Protein AF-A0A0F8XGT5-F1 (afdb_monomer_lite)

Radius of gyration: 13.79 Å; chains: 1; bounding box: 34×18×36 Å

Sequence (90 aa):
HLSNLIAPGSDLASSIETLSPASFDPKNHYPSAFRAVRAAAVQGSEMDESGVDVKVYRLEVGTSRVEYYLLALDGKGGLVVGLRAKAIES

pLDDT: mean 85.15, std 7.39, range [64.81, 93.25]

Structure (mmCIF, N/CA/C/O backbone):
data_AF-A0A0F8XGT5-F1
#
_entry.id   AF-A0A0F8XGT5-F1
#
loop_
_atom_site.group_PDB
_atom_site.id
_atom_site.type_symbol
_atom_site.label_atom_id
_atom_site.label_alt_id
_atom_site.label_comp_id
_atom_site.label_asym_id
_atom_site.label_entity_id
_atom_site.label_seq_id
_atom_site.pdbx_PDB_ins_code
_atom_site.Cartn_x
_atom_site.Cartn_y
_atom_site.Cartn_z
_atom_site.occupancy
_atom_site.B_iso_or_equiv
_atom_site.auth_seq_id
_atom_site.auth_comp_id
_atom_site.auth_asym_id
_atom_site.auth_atom_id
_atom_site.pdbx_PDB_model_num
ATOM 1 N N . HIS A 1 1 ? -11.662 2.854 -10.062 1.00 64.81 1 HIS A N 1
ATOM 2 C CA . HIS A 1 1 ? -11.485 3.201 -8.637 1.00 64.81 1 HIS A CA 1
ATOM 3 C C . HIS A 1 1 ? -10.766 2.065 -7.925 1.00 64.81 1 HIS A C 1
ATOM 5 O O . HIS A 1 1 ? -11.057 0.914 -8.230 1.00 64.81 1 HIS A O 1
ATOM 11 N N . LEU A 1 2 ? -9.841 2.378 -7.009 1.00 70.31 2 LEU A N 1
ATOM 12 C CA . LEU A 1 2 ? -9.095 1.389 -6.216 1.00 70.31 2 LEU A CA 1
ATOM 13 C C . LEU A 1 2 ? -10.022 0.443 -5.425 1.00 70.31 2 LEU A C 1
ATOM 15 O O . LEU A 1 2 ? -9.714 -0.735 -5.286 1.00 70.31 2 LEU A O 1
ATOM 19 N N . SER A 1 3 ? -11.191 0.925 -4.991 1.00 73.88 3 SER A N 1
ATOM 20 C CA . SER A 1 3 ? -12.228 0.116 -4.334 1.00 73.88 3 SER A CA 1
ATOM 21 C C . SER A 1 3 ? -12.591 -1.153 -5.113 1.00 73.88 3 SER A C 1
ATOM 23 O O . SER A 1 3 ? -12.645 -2.221 -4.517 1.00 73.88 3 SER A O 1
ATOM 25 N N . ASN A 1 4 ? -12.718 -1.085 -6.443 1.00 78.00 4 ASN A N 1
ATOM 26 C CA . ASN A 1 4 ? -13.018 -2.260 -7.273 1.00 78.00 4 ASN A CA 1
ATOM 27 C C . ASN A 1 4 ? -11.873 -3.282 -7.326 1.00 78.00 4 ASN A C 1
ATOM 29 O O . ASN A 1 4 ? -12.130 -4.458 -7.564 1.00 78.00 4 ASN A O 1
ATOM 33 N N . LEU A 1 5 ? -10.623 -2.844 -7.134 1.00 76.88 5 LEU A N 1
ATOM 34 C CA . LEU A 1 5 ? -9.461 -3.736 -7.089 1.00 76.88 5 LEU A CA 1
ATOM 35 C C . LEU A 1 5 ? -9.378 -4.467 -5.743 1.00 76.88 5 LEU A C 1
ATOM 37 O O . LEU A 1 5 ? -8.991 -5.629 -5.692 1.00 76.88 5 LEU A O 1
ATOM 41 N N . ILE A 1 6 ? -9.731 -3.776 -4.658 1.00 76.94 6 ILE A N 1
ATOM 42 C CA . ILE A 1 6 ? -9.566 -4.280 -3.292 1.00 76.94 6 ILE A CA 1
ATOM 43 C C . ILE A 1 6 ? -10.791 -5.076 -2.818 1.00 76.94 6 ILE A C 1
ATOM 45 O O . ILE A 1 6 ? -10.645 -6.086 -2.128 1.00 76.94 6 ILE A O 1
ATOM 49 N N . ALA A 1 7 ? -11.993 -4.634 -3.181 1.00 68.62 7 ALA A N 1
ATOM 50 C CA . ALA A 1 7 ? -13.257 -5.239 -2.780 1.00 68.62 7 ALA A CA 1
ATOM 51 C C . ALA A 1 7 ? -14.250 -5.226 -3.956 1.00 68.62 7 ALA A C 1
ATOM 53 O O . ALA A 1 7 ? -15.157 -4.389 -4.008 1.00 68.62 7 ALA A O 1
ATOM 54 N N . PRO A 1 8 ? -14.087 -6.138 -4.931 1.00 69.62 8 PRO A N 1
ATOM 55 C CA . PRO A 1 8 ? -14.984 -6.208 -6.077 1.00 69.62 8 PRO A CA 1
ATOM 56 C C . PRO A 1 8 ? -16.429 -6.441 -5.612 1.00 69.62 8 PRO A C 1
ATOM 58 O O . PRO A 1 8 ? -16.721 -7.408 -4.911 1.00 69.62 8 PRO A O 1
ATOM 61 N N . GLY A 1 9 ? -17.334 -5.537 -5.997 1.00 68.00 9 GLY A N 1
ATOM 62 C CA . GLY A 1 9 ? -18.757 -5.598 -5.642 1.00 68.00 9 GLY A CA 1
ATOM 63 C C . GLY A 1 9 ? -19.146 -4.889 -4.339 1.00 68.00 9 GLY A C 1
ATOM 64 O O . GLY A 1 9 ? -20.319 -4.918 -3.980 1.00 68.00 9 GLY A O 1
ATOM 65 N N . SER A 1 10 ? -18.207 -4.239 -3.643 1.00 73.31 10 SER A N 1
ATOM 66 C CA . SER A 1 10 ? -18.493 -3.373 -2.489 1.00 73.31 10 SER A CA 1
ATOM 67 C C . SER A 1 10 ? -18.030 -1.946 -2.768 1.00 73.31 10 SER A C 1
ATOM 69 O O . SER A 1 10 ? -16.870 -1.725 -3.117 1.00 73.31 10 SER A O 1
ATOM 71 N N . ASP A 1 11 ? -18.915 -0.962 -2.595 1.00 73.62 11 ASP A N 1
ATOM 72 C CA . ASP A 1 11 ? -18.525 0.443 -2.713 1.00 73.62 11 ASP A CA 1
ATOM 73 C C . ASP A 1 11 ? -17.844 0.920 -1.426 1.00 73.62 11 ASP A C 1
ATOM 75 O O . ASP A 1 11 ? -18.469 1.450 -0.513 1.00 73.62 11 ASP A O 1
ATOM 79 N N . LEU A 1 12 ? -16.538 0.669 -1.342 1.00 77.69 12 LEU A N 1
ATOM 80 C CA . LEU A 1 12 ? -15.686 1.130 -0.244 1.00 77.69 12 LEU A CA 1
ATOM 81 C C . LEU A 1 12 ? -15.007 2.469 -0.557 1.00 77.69 12 LEU A C 1
ATOM 83 O O . LEU A 1 12 ? -14.075 2.857 0.144 1.00 77.69 12 LEU A O 1
ATOM 87 N N . ALA A 1 13 ? -15.412 3.168 -1.623 1.00 74.62 13 ALA A N 1
ATOM 88 C CA . ALA A 1 13 ? -14.710 4.366 -2.079 1.00 74.62 13 ALA A CA 1
ATOM 89 C C . ALA A 1 13 ? -14.664 5.470 -1.009 1.00 74.62 13 ALA A C 1
ATOM 91 O O . ALA A 1 13 ? -13.649 6.151 -0.897 1.00 74.62 13 ALA A O 1
ATOM 92 N N . SER A 1 14 ? -15.718 5.605 -0.197 1.00 80.06 14 SER A N 1
ATOM 93 C CA . SER A 1 14 ? -15.795 6.573 0.906 1.00 80.06 14 SER A CA 1
ATOM 94 C C . SER A 1 14 ? -14.935 6.216 2.121 1.00 80.06 14 SER A C 1
ATOM 96 O O . SER A 1 14 ? -14.702 7.073 2.965 1.00 80.06 14 SER A O 1
ATOM 98 N N . SER A 1 15 ? -14.480 4.966 2.227 1.00 84.56 15 SER A N 1
ATOM 99 C CA . SER A 1 15 ? -13.693 4.450 3.358 1.00 84.56 15 SER A CA 1
ATOM 100 C C . SER A 1 15 ? -12.201 4.336 3.039 1.00 84.56 15 SER A C 1
ATOM 102 O O . SER A 1 15 ? -11.432 3.855 3.873 1.00 84.56 15 SER A O 1
ATOM 104 N N . ILE A 1 16 ? -11.794 4.736 1.828 1.00 87.50 16 ILE A N 1
ATOM 105 C CA . ILE A 1 16 ? -10.400 4.743 1.386 1.00 87.50 16 ILE A CA 1
ATOM 106 C C . ILE A 1 16 ? -9.823 6.139 1.579 1.00 87.50 16 ILE A C 1
ATOM 108 O O . ILE A 1 16 ? -10.259 7.108 0.961 1.00 87.50 16 ILE A O 1
ATOM 112 N N . GLU A 1 17 ? -8.760 6.207 2.361 1.00 89.75 17 GLU A N 1
ATOM 113 C CA . GLU A 1 17 ? -7.941 7.391 2.545 1.00 89.75 17 GLU A CA 1
ATOM 114 C C . GLU A 1 17 ? -6.585 7.189 1.862 1.00 89.75 17 GLU A C 1
ATOM 116 O O . GLU A 1 17 ? -5.980 6.118 1.943 1.00 89.75 17 GLU A O 1
ATOM 121 N N . THR A 1 18 ? -6.095 8.216 1.165 1.00 90.44 18 THR A N 1
ATOM 122 C CA . THR A 1 18 ? -4.737 8.208 0.602 1.00 90.44 18 THR A CA 1
ATOM 123 C C . THR A 1 18 ? -3.799 8.888 1.584 1.00 90.44 18 THR A C 1
ATOM 125 O O . THR A 1 18 ? -4.000 10.052 1.922 1.00 90.44 18 THR A O 1
ATOM 128 N N . LEU A 1 19 ? -2.761 8.177 2.012 1.00 89.69 19 LEU A N 1
ATOM 129 C CA . LEU A 1 19 ? -1.770 8.678 2.954 1.00 89.69 19 LEU A CA 1
ATOM 130 C C . LEU A 1 19 ? -0.450 8.964 2.240 1.00 89.69 19 LEU A C 1
ATOM 132 O O . LEU A 1 19 ? -0.048 8.261 1.310 1.00 89.69 19 LEU A O 1
ATOM 136 N N . SER A 1 20 ? 0.259 9.989 2.711 1.00 88.81 20 SER A N 1
ATOM 137 C CA . SER A 1 20 ? 1.654 10.187 2.324 1.00 88.81 20 SER A CA 1
ATOM 138 C C . SER A 1 20 ? 2.550 9.160 3.039 1.00 88.81 20 SER A C 1
ATOM 140 O O . SER A 1 20 ? 2.214 8.736 4.151 1.00 88.81 20 SER A O 1
ATOM 142 N N . PRO A 1 21 ? 3.717 8.789 2.477 1.00 85.50 21 PRO A N 1
ATOM 143 C CA . PRO A 1 21 ? 4.661 7.902 3.158 1.00 85.50 21 PRO A CA 1
ATOM 144 C C . PRO A 1 21 ? 5.067 8.410 4.549 1.00 85.50 21 PRO A C 1
ATOM 146 O O . PRO A 1 21 ? 5.16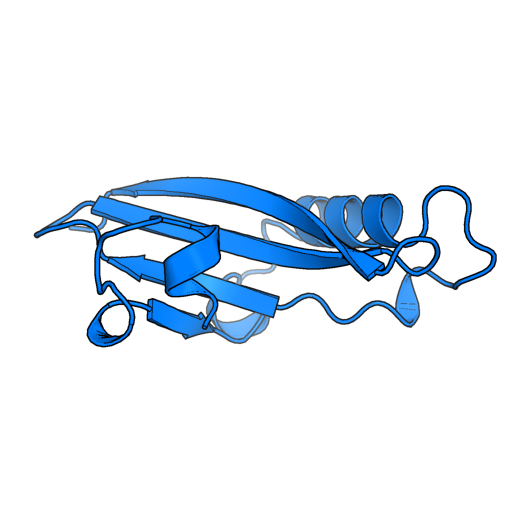1 7.624 5.485 1.00 85.50 21 PRO A O 1
ATOM 149 N N . ALA A 1 22 ? 5.229 9.729 4.705 1.00 86.31 22 ALA A N 1
ATOM 150 C CA . ALA A 1 22 ? 5.571 10.358 5.981 1.00 86.31 22 ALA A CA 1
ATOM 151 C C . ALA A 1 22 ? 4.412 10.336 6.994 1.00 86.31 22 ALA A C 1
ATOM 153 O O . ALA A 1 22 ? 4.652 10.295 8.196 1.00 86.31 22 ALA A O 1
ATOM 154 N N . SER A 1 23 ? 3.159 10.347 6.525 1.00 88.62 23 SER A N 1
ATOM 155 C CA . SER A 1 23 ? 1.978 10.192 7.386 1.00 88.62 23 SER A CA 1
ATOM 156 C C . SER A 1 23 ? 1.812 8.749 7.862 1.00 88.62 23 SER A C 1
ATOM 158 O O . SER A 1 23 ? 1.415 8.528 9.001 1.00 88.62 23 SER A O 1
ATOM 160 N N . PHE A 1 24 ? 2.119 7.776 6.999 1.00 89.00 24 PHE A N 1
ATOM 161 C CA . PHE A 1 24 ? 2.048 6.352 7.331 1.00 89.00 24 PHE A CA 1
ATOM 162 C C . PHE A 1 24 ? 3.179 5.911 8.268 1.00 89.00 24 PHE A C 1
ATOM 164 O O . PHE A 1 24 ? 2.941 5.170 9.219 1.00 89.00 24 PHE A O 1
ATOM 171 N N . ASP A 1 25 ? 4.404 6.371 8.015 1.00 88.25 25 ASP A N 1
ATOM 172 C CA . ASP A 1 25 ? 5.584 5.990 8.788 1.00 88.25 25 ASP A CA 1
ATOM 173 C C . ASP A 1 25 ? 6.387 7.218 9.257 1.00 88.25 25 ASP A C 1
ATOM 175 O O . ASP A 1 25 ? 7.514 7.453 8.810 1.00 88.25 25 ASP A O 1
ATOM 179 N N . PRO A 1 26 ? 5.838 8.018 10.191 1.00 89.00 26 PRO A N 1
ATOM 180 C CA . PRO A 1 26 ? 6.476 9.253 10.652 1.00 89.00 26 PRO A CA 1
ATOM 181 C C . PRO A 1 26 ? 7.803 9.015 11.383 1.00 89.00 26 PRO A C 1
ATOM 183 O O . PRO A 1 26 ? 8.605 9.935 11.524 1.00 89.00 26 PRO A O 1
ATOM 186 N N . LYS A 1 27 ? 8.039 7.790 11.871 1.00 91.94 27 LYS A N 1
ATOM 187 C CA . LYS A 1 27 ? 9.265 7.402 12.584 1.00 91.94 27 LYS A CA 1
ATOM 188 C C . LYS A 1 27 ? 10.254 6.630 11.711 1.00 91.94 27 LYS A C 1
ATOM 190 O O . LYS A 1 27 ? 11.307 6.243 12.212 1.00 91.94 27 LYS A O 1
ATOM 195 N N . ASN A 1 28 ? 9.944 6.423 10.430 1.00 89.75 28 ASN A N 1
ATOM 196 C CA . ASN A 1 28 ? 10.775 5.666 9.497 1.00 89.75 28 ASN A CA 1
ATOM 197 C C . ASN A 1 28 ? 11.138 4.256 10.019 1.00 89.75 28 ASN A C 1
ATOM 199 O O . ASN A 1 28 ? 12.294 3.832 9.974 1.00 89.75 28 ASN A O 1
ATOM 203 N N . HIS A 1 29 ? 10.159 3.540 10.573 1.00 91.56 29 HIS A N 1
ATOM 204 C CA . HIS A 1 29 ? 10.310 2.174 11.079 1.00 91.56 29 HIS A CA 1
ATOM 205 C C . HIS A 1 29 ? 10.166 1.103 9.990 1.00 91.56 29 HIS A C 1
ATOM 207 O O . HIS A 1 29 ? 10.642 -0.020 10.168 1.00 91.56 29 HIS A O 1
ATOM 213 N N . TYR A 1 30 ? 9.550 1.431 8.855 1.00 89.50 30 TYR A N 1
ATOM 214 C CA . TYR A 1 30 ? 9.253 0.508 7.761 1.00 89.50 30 TYR A CA 1
ATOM 215 C C . TYR A 1 30 ? 9.960 0.832 6.426 1.00 89.50 30 TYR A C 1
ATOM 217 O O . TYR A 1 30 ? 9.397 0.545 5.364 1.00 89.50 30 TYR A O 1
ATOM 225 N N . PRO A 1 31 ? 11.210 1.347 6.396 1.00 91.31 31 PRO A N 1
ATOM 226 C CA . PRO A 1 31 ? 11.871 1.705 5.138 1.00 91.31 31 PRO A CA 1
ATOM 227 C C . PRO A 1 31 ? 12.117 0.484 4.240 1.00 91.31 31 PRO A C 1
ATOM 229 O O . PRO A 1 31 ? 12.104 0.592 3.012 1.00 91.31 31 PRO A O 1
ATOM 232 N N . SER A 1 32 ? 12.307 -0.694 4.842 1.00 92.44 32 SER A N 1
ATOM 233 C CA . SER A 1 32 ? 12.484 -1.963 4.133 1.00 92.44 32 SER A CA 1
ATOM 234 C C . SER A 1 32 ? 11.232 -2.382 3.362 1.00 92.44 32 SER A C 1
ATOM 236 O O . SER A 1 32 ? 11.360 -2.897 2.255 1.00 92.44 32 SER A O 1
ATOM 238 N N . ALA A 1 33 ? 10.037 -2.111 3.895 1.00 91.19 33 ALA A N 1
ATOM 239 C CA . ALA A 1 33 ? 8.775 -2.411 3.225 1.00 91.19 33 ALA A CA 1
ATOM 240 C C . ALA A 1 33 ? 8.620 -1.565 1.954 1.00 91.19 33 ALA A C 1
ATOM 242 O O . ALA A 1 33 ? 8.364 -2.104 0.879 1.00 91.19 33 ALA A O 1
ATOM 243 N N . PHE A 1 34 ? 8.878 -0.255 2.045 1.00 91.00 34 PHE A N 1
ATOM 244 C CA . PHE A 1 34 ? 8.866 0.631 0.877 1.00 91.00 34 PHE A CA 1
ATOM 245 C C . PHE A 1 34 ? 9.909 0.227 -0.167 1.00 91.00 34 PHE A C 1
ATOM 247 O O . PHE A 1 34 ? 9.612 0.218 -1.360 1.00 91.00 34 PHE A O 1
ATOM 254 N N . ARG A 1 35 ? 11.121 -0.146 0.263 1.00 91.75 35 ARG A N 1
ATOM 255 C CA . ARG A 1 35 ? 12.157 -0.643 -0.652 1.00 91.75 35 ARG A CA 1
ATOM 256 C C . ARG A 1 35 ? 11.735 -1.937 -1.348 1.00 91.75 35 ARG A C 1
ATOM 258 O O . ARG A 1 35 ? 11.935 -2.053 -2.548 1.00 91.75 35 ARG A O 1
ATOM 265 N N . ALA A 1 36 ? 11.127 -2.879 -0.629 1.00 92.00 36 ALA A N 1
ATOM 266 C CA . ALA A 1 36 ? 10.664 -4.136 -1.211 1.00 92.00 36 ALA A CA 1
ATOM 267 C C . ALA A 1 36 ? 9.595 -3.914 -2.293 1.00 92.00 36 ALA A C 1
ATOM 269 O O . ALA A 1 36 ? 9.657 -4.547 -3.344 1.00 92.00 36 ALA A O 1
ATOM 270 N N . VAL A 1 37 ? 8.659 -2.981 -2.077 1.00 91.69 37 VAL A N 1
ATOM 271 C CA . VAL A 1 37 ? 7.652 -2.620 -3.092 1.00 91.69 37 VAL A CA 1
ATOM 272 C C . VAL A 1 37 ? 8.307 -1.997 -4.325 1.00 91.69 37 VAL A C 1
ATOM 274 O O . VAL A 1 37 ? 7.962 -2.371 -5.442 1.00 91.69 37 VAL A O 1
ATOM 277 N N . ARG A 1 38 ? 9.286 -1.099 -4.143 1.00 91.44 38 ARG A N 1
ATOM 278 C CA . ARG A 1 38 ? 10.034 -0.511 -5.267 1.00 91.44 38 ARG A CA 1
ATOM 279 C C . ARG A 1 38 ? 10.811 -1.558 -6.058 1.00 91.44 38 ARG A C 1
ATOM 281 O O . ARG A 1 38 ? 10.699 -1.594 -7.277 1.00 91.44 38 ARG A O 1
ATOM 288 N N . ALA A 1 39 ? 11.521 -2.448 -5.370 1.00 90.62 39 ALA A N 1
ATOM 289 C CA . ALA A 1 39 ? 12.256 -3.542 -5.998 1.00 90.62 39 ALA A CA 1
ATOM 290 C C . ALA A 1 39 ? 11.326 -4.478 -6.790 1.00 90.62 39 ALA A C 1
ATOM 292 O O . ALA A 1 39 ? 11.656 -4.881 -7.903 1.00 90.62 39 ALA A O 1
ATOM 293 N N . ALA A 1 40 ? 10.142 -4.784 -6.252 1.00 88.94 40 ALA A N 1
ATOM 294 C CA . ALA A 1 40 ? 9.140 -5.582 -6.953 1.00 88.94 40 ALA A CA 1
ATOM 295 C C . ALA A 1 40 ? 8.590 -4.869 -8.201 1.00 88.94 40 ALA A C 1
ATOM 297 O O . ALA A 1 40 ? 8.363 -5.516 -9.217 1.00 88.94 40 ALA A O 1
ATOM 298 N N . ALA A 1 41 ? 8.409 -3.547 -8.146 1.00 89.75 41 ALA A N 1
ATOM 299 C CA . ALA A 1 41 ? 7.897 -2.747 -9.262 1.00 89.75 41 ALA A CA 1
ATOM 300 C C . ALA A 1 41 ? 8.880 -2.607 -10.432 1.00 89.75 41 ALA A C 1
ATOM 302 O O . ALA A 1 41 ? 8.457 -2.376 -11.563 1.00 89.75 41 ALA A O 1
ATOM 303 N N . VAL A 1 42 ? 10.182 -2.743 -10.180 1.00 90.81 42 VAL A N 1
ATOM 304 C CA . VAL A 1 42 ? 11.196 -2.716 -11.245 1.00 90.81 42 VAL A CA 1
ATOM 305 C C . VAL A 1 42 ? 11.646 -4.106 -11.683 1.00 90.81 42 VAL A C 1
ATOM 307 O O . VAL A 1 42 ? 12.405 -4.223 -12.647 1.00 90.81 42 VAL A O 1
ATOM 310 N N . GLN A 1 43 ? 11.200 -5.166 -11.002 1.00 86.25 43 GLN A N 1
ATOM 311 C CA . GLN A 1 43 ? 11.680 -6.522 -11.233 1.00 86.25 43 GLN A CA 1
ATOM 312 C C . GLN A 1 43 ? 11.463 -6.957 -12.693 1.00 86.25 43 GLN A C 1
ATOM 314 O O . GLN A 1 43 ? 10.350 -7.222 -13.139 1.00 86.25 43 GLN A O 1
ATOM 319 N N . GLY A 1 44 ? 12.560 -7.102 -13.440 1.00 77.00 44 GLY A N 1
ATOM 320 C CA . GLY A 1 44 ? 12.514 -7.529 -14.841 1.00 77.00 44 GLY A CA 1
ATOM 321 C C . GLY A 1 44 ? 12.172 -6.415 -15.838 1.00 77.00 44 GLY A C 1
ATOM 322 O O . GLY A 1 44 ? 11.850 -6.735 -16.990 1.00 77.00 44 GLY A O 1
ATOM 323 N N . SER A 1 45 ? 12.258 -5.156 -15.398 1.00 79.62 45 SER A N 1
ATOM 324 C CA . SER A 1 45 ? 12.286 -3.931 -16.208 1.00 79.62 45 SER A CA 1
ATOM 325 C C . SER A 1 45 ? 13.676 -3.274 -16.147 1.00 79.62 45 SER A C 1
ATOM 327 O O . SER A 1 45 ? 14.486 -3.623 -15.291 1.00 79.62 45 SER A O 1
ATOM 329 N N . GLU A 1 46 ? 13.944 -2.303 -17.023 1.00 81.12 46 GLU A N 1
ATOM 330 C CA . GLU A 1 46 ? 15.158 -1.461 -16.966 1.00 81.12 46 GLU A CA 1
ATOM 331 C C . GLU A 1 46 ? 14.960 -0.173 -16.143 1.00 81.12 46 GLU A C 1
ATOM 333 O O . GLU A 1 46 ? 15.734 0.776 -16.256 1.00 81.12 46 GLU A O 1
ATOM 338 N N . MET A 1 47 ? 13.892 -0.104 -15.343 1.00 80.81 47 MET A N 1
ATOM 339 C CA . MET A 1 47 ? 13.551 1.084 -14.565 1.00 80.81 47 MET A CA 1
ATOM 340 C C . MET A 1 47 ? 14.349 1.132 -13.254 1.00 80.81 47 MET A C 1
ATOM 342 O O . MET A 1 47 ? 14.581 0.104 -12.622 1.00 80.81 47 MET A O 1
ATOM 346 N N . ASP A 1 48 ? 14.751 2.330 -12.825 1.00 83.62 48 ASP A N 1
ATOM 347 C CA . ASP A 1 48 ? 15.443 2.518 -11.546 1.00 83.62 48 ASP A CA 1
ATOM 348 C C . ASP A 1 48 ? 14.457 2.494 -10.367 1.00 83.62 48 ASP A C 1
ATOM 350 O O . ASP A 1 48 ? 13.373 3.083 -10.442 1.00 83.62 48 ASP A O 1
ATOM 354 N N . GLU A 1 49 ? 14.845 1.861 -9.252 1.00 84.12 49 GLU A N 1
ATOM 355 C CA . GLU A 1 49 ? 14.023 1.795 -8.032 1.00 84.12 49 GLU A CA 1
ATOM 356 C C . GLU A 1 49 ? 13.616 3.192 -7.534 1.00 84.12 49 GLU A C 1
ATOM 358 O O . GLU A 1 49 ? 12.509 3.370 -7.023 1.00 84.12 49 GLU A O 1
ATOM 363 N N . SER A 1 50 ? 14.481 4.197 -7.692 1.00 81.94 50 SER A N 1
ATOM 364 C CA . SER A 1 50 ? 14.262 5.569 -7.214 1.00 81.94 50 SER A CA 1
ATOM 365 C C . SER A 1 50 ? 13.176 6.307 -7.997 1.00 81.94 50 SER A C 1
ATOM 367 O O . SER A 1 50 ? 12.625 7.285 -7.496 1.00 81.94 50 SER A O 1
ATOM 369 N N . GLY A 1 51 ? 12.861 5.847 -9.212 1.00 80.19 51 GLY A N 1
ATOM 370 C CA . GLY A 1 51 ? 11.796 6.399 -10.052 1.00 80.19 51 GLY A CA 1
ATOM 371 C C . GLY A 1 51 ? 10.404 5.844 -9.740 1.00 80.19 51 GLY A C 1
ATOM 372 O O . GLY A 1 51 ? 9.424 6.301 -10.328 1.00 80.19 51 GLY A O 1
ATOM 373 N N . VAL A 1 52 ? 10.293 4.860 -8.841 1.00 87.12 52 VAL A N 1
ATOM 374 C CA . VAL A 1 52 ? 9.015 4.224 -8.500 1.00 87.12 52 VAL A CA 1
ATOM 375 C C . VAL A 1 52 ? 8.247 5.054 -7.469 1.00 87.12 52 VAL A C 1
ATOM 377 O O . VAL A 1 52 ? 8.661 5.174 -6.312 1.00 87.12 52 VAL A O 1
ATOM 380 N N . ASP A 1 53 ? 7.072 5.544 -7.868 1.00 88.25 53 ASP A N 1
ATOM 381 C CA . ASP A 1 53 ? 6.097 6.146 -6.955 1.00 88.25 53 ASP A CA 1
ATOM 382 C C . ASP A 1 53 ? 5.344 5.057 -6.175 1.00 88.25 53 ASP A C 1
ATOM 384 O O . ASP A 1 53 ? 4.685 4.192 -6.759 1.00 88.25 53 ASP A O 1
ATOM 388 N N . VAL A 1 54 ? 5.443 5.100 -4.844 1.00 90.75 54 VAL A N 1
ATOM 389 C CA . VAL A 1 54 ? 4.734 4.181 -3.944 1.00 90.75 54 VAL A CA 1
ATOM 390 C C . VAL A 1 54 ? 3.624 4.945 -3.242 1.00 90.75 54 VAL A C 1
ATOM 392 O O . VAL A 1 54 ? 3.886 5.865 -2.464 1.00 90.75 54 VAL A O 1
ATOM 395 N N . LYS A 1 55 ? 2.380 4.521 -3.463 1.00 91.69 55 LYS A N 1
ATOM 396 C CA . LYS A 1 55 ? 1.192 5.112 -2.842 1.00 91.69 55 LYS A CA 1
ATOM 397 C C . LYS A 1 55 ? 0.727 4.286 -1.659 1.00 91.69 55 LYS A C 1
ATOM 399 O O . LYS A 1 55 ? 0.708 3.057 -1.721 1.00 91.69 55 LYS A O 1
ATOM 404 N N . VAL A 1 56 ? 0.324 4.977 -0.597 1.00 93.06 56 VAL A N 1
ATOM 405 C CA . VAL A 1 56 ? -0.222 4.354 0.607 1.00 93.06 56 VAL A CA 1
ATOM 406 C C . VAL A 1 56 ? -1.716 4.623 0.679 1.00 93.06 56 VAL A C 1
ATOM 408 O O . VAL A 1 56 ? -2.153 5.769 0.576 1.00 93.06 56 VAL A O 1
ATOM 411 N N . TYR A 1 57 ? -2.495 3.571 0.888 1.00 91.81 57 TYR A N 1
ATOM 412 C CA . TYR A 1 57 ? -3.929 3.663 1.107 1.00 91.81 57 TYR A CA 1
ATOM 413 C C . TYR A 1 57 ? -4.290 3.033 2.443 1.00 91.81 57 TYR A C 1
ATOM 415 O O . TYR A 1 57 ? -3.853 1.921 2.741 1.00 91.81 57 TYR A O 1
ATOM 423 N N . ARG A 1 58 ? -5.101 3.737 3.226 1.00 91.25 58 ARG A N 1
ATOM 424 C CA . ARG A 1 58 ? -5.747 3.224 4.432 1.00 91.25 58 ARG A CA 1
ATOM 425 C C . ARG A 1 58 ? -7.202 2.946 4.091 1.00 91.25 58 ARG A C 1
ATOM 427 O O . ARG A 1 58 ? -7.885 3.800 3.537 1.00 91.25 58 ARG A O 1
ATOM 434 N N . LEU A 1 59 ? -7.659 1.746 4.399 1.00 89.81 59 LEU A N 1
ATOM 435 C CA . LEU A 1 59 ? -9.041 1.327 4.243 1.00 89.81 59 LEU A CA 1
ATOM 436 C C . LEU A 1 59 ? -9.607 1.008 5.620 1.00 89.81 59 LEU A C 1
ATOM 438 O O . LEU A 1 59 ? -9.104 0.117 6.303 1.00 89.81 59 LEU A O 1
ATOM 442 N N . GLU A 1 60 ? -10.672 1.697 6.002 1.00 87.81 60 GLU A N 1
ATOM 443 C CA . GLU A 1 60 ? -11.416 1.375 7.214 1.00 87.81 60 GLU A CA 1
ATOM 444 C C . GLU A 1 60 ? -12.403 0.230 6.946 1.00 87.81 60 GLU A C 1
ATOM 446 O O . GLU A 1 60 ? -13.254 0.312 6.060 1.00 87.81 60 GLU A O 1
ATOM 451 N N . VAL A 1 61 ? -12.275 -0.864 7.701 1.00 83.12 61 VAL A N 1
ATOM 452 C CA . VAL A 1 61 ? -13.101 -2.074 7.580 1.00 83.12 61 VAL A CA 1
ATOM 453 C C . VAL A 1 61 ? -13.867 -2.280 8.889 1.00 83.12 61 VAL A C 1
ATOM 455 O O . VAL A 1 61 ? -13.605 -3.194 9.672 1.00 83.12 61 VAL A O 1
ATOM 458 N N . GLY A 1 62 ? -14.835 -1.401 9.140 1.00 79.12 62 GLY A N 1
ATOM 459 C CA . GLY A 1 62 ? -15.626 -1.385 10.373 1.00 79.12 62 GLY A CA 1
ATOM 460 C C . GLY A 1 62 ? -14.973 -0.570 11.494 1.00 79.12 62 GLY A C 1
ATOM 461 O O . GLY A 1 62 ? -14.067 0.212 11.256 1.00 79.12 62 GLY A O 1
ATOM 462 N N . THR A 1 63 ? -15.435 -0.753 12.732 1.00 79.06 63 THR A N 1
ATOM 463 C CA . THR A 1 63 ? -15.182 0.183 13.848 1.00 79.06 63 THR A CA 1
ATOM 464 C C . THR A 1 63 ? -13.743 0.264 14.353 1.00 79.06 63 THR A C 1
ATOM 466 O O . THR A 1 63 ? -13.368 1.273 14.933 1.00 79.06 63 THR A O 1
ATOM 469 N N . SER A 1 64 ? -12.951 -0.796 14.192 1.00 83.94 64 SER A N 1
ATOM 470 C CA . SER A 1 64 ? -11.592 -0.866 14.759 1.00 83.94 64 SER A CA 1
ATOM 471 C C . SER A 1 64 ? -10.600 -1.580 13.853 1.00 83.94 64 SER A C 1
ATOM 473 O O . SER A 1 64 ? -9.463 -1.806 14.246 1.00 83.94 64 SER A O 1
ATOM 475 N N . ARG A 1 65 ? -11.011 -2.023 12.661 1.00 89.31 65 ARG A N 1
ATOM 476 C CA . ARG A 1 65 ? -10.120 -2.751 11.752 1.00 89.31 65 ARG A CA 1
ATOM 477 C C . ARG A 1 65 ? -9.770 -1.852 10.594 1.00 89.31 65 ARG A C 1
ATOM 479 O O . ARG A 1 65 ? -10.658 -1.297 9.955 1.00 89.31 65 ARG A O 1
ATOM 486 N N . VAL A 1 66 ? -8.486 -1.785 10.292 1.00 90.25 66 VAL A N 1
ATOM 487 C CA . VAL A 1 66 ? -7.992 -1.052 9.138 1.00 90.25 66 VAL A CA 1
ATOM 488 C C . VAL A 1 66 ? -7.075 -1.927 8.316 1.00 90.25 66 VAL A C 1
ATOM 490 O O . VAL A 1 66 ? -6.427 -2.855 8.809 1.00 90.25 66 VAL A O 1
ATOM 493 N N . GLU A 1 67 ? -7.017 -1.624 7.034 1.00 91.44 67 GLU A N 1
ATOM 494 C CA . GLU A 1 67 ? -6.121 -2.277 6.107 1.00 91.44 67 GLU A CA 1
ATOM 495 C C . GLU A 1 67 ? -5.275 -1.235 5.396 1.00 91.44 67 GLU A C 1
ATOM 497 O O . GLU A 1 67 ? -5.785 -0.267 4.838 1.00 91.44 67 GLU A O 1
ATOM 502 N N . TYR A 1 68 ? -3.969 -1.457 5.415 1.00 91.56 68 TYR A N 1
ATOM 503 C CA . TYR A 1 68 ? -2.991 -0.614 4.758 1.00 91.56 68 TYR A CA 1
ATOM 504 C C . TYR A 1 68 ? -2.519 -1.284 3.477 1.00 91.56 68 TYR A C 1
ATOM 506 O O . TYR A 1 68 ? -2.138 -2.456 3.482 1.00 91.56 68 TYR A O 1
ATOM 514 N N . TYR A 1 69 ? -2.518 -0.526 2.391 1.00 92.44 69 TYR A N 1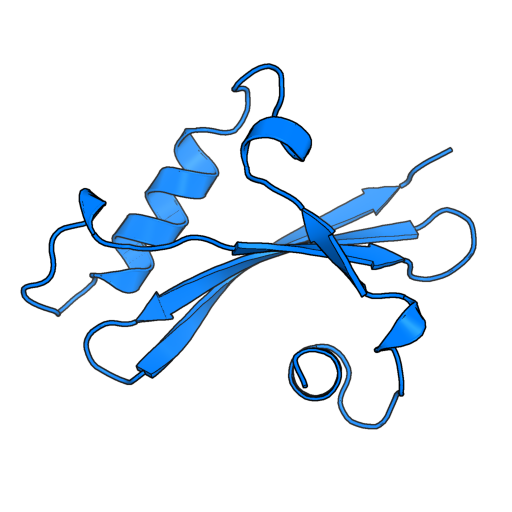
ATOM 515 C CA . TYR A 1 69 ? -2.060 -0.956 1.080 1.00 92.44 69 TYR A CA 1
ATOM 516 C C . TYR A 1 69 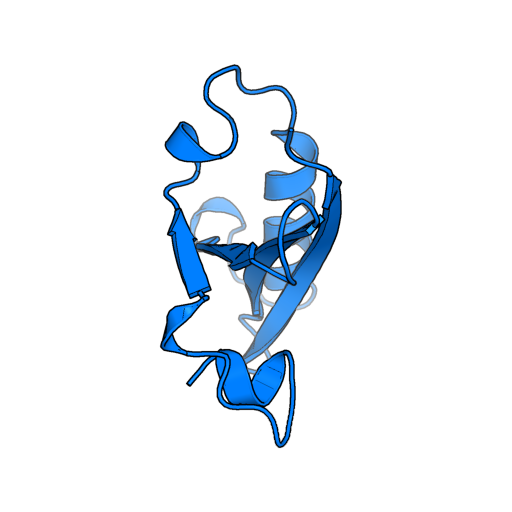? -0.922 -0.048 0.641 1.00 92.44 69 TYR A C 1
ATOM 518 O O . TYR A 1 69 ? -1.131 1.145 0.439 1.00 92.44 69 TYR A O 1
ATOM 526 N N . LEU A 1 70 ? 0.273 -0.610 0.482 1.00 93.25 70 LEU A N 1
ATOM 527 C CA . LEU A 1 70 ? 1.406 0.075 -0.138 1.00 93.25 70 LEU A CA 1
ATOM 528 C C . LEU A 1 70 ? 1.533 -0.473 -1.552 1.00 93.25 70 LEU A C 1
ATOM 530 O O . LEU A 1 70 ? 1.867 -1.646 -1.718 1.00 93.25 70 LEU A O 1
ATOM 534 N N . LEU A 1 71 ? 1.231 0.355 -2.546 1.00 92.44 71 LEU A N 1
ATOM 535 C CA . LEU A 1 71 ? 1.081 -0.053 -3.939 1.00 92.44 71 LEU A CA 1
ATOM 536 C C . LEU A 1 71 ? 2.011 0.749 -4.850 1.00 92.44 71 LEU A C 1
ATOM 538 O O . LEU A 1 71 ? 2.198 1.949 -4.660 1.00 92.44 71 LEU A O 1
ATOM 542 N N . ALA A 1 72 ? 2.531 0.085 -5.872 1.00 91.81 72 ALA A N 1
ATOM 543 C CA . ALA A 1 72 ? 3.278 0.665 -6.975 1.00 91.81 72 ALA A CA 1
ATOM 544 C C . ALA A 1 72 ? 2.841 0.014 -8.294 1.00 91.81 72 ALA A C 1
ATOM 546 O O . ALA A 1 72 ? 2.185 -1.032 -8.305 1.00 91.81 72 ALA A O 1
ATOM 547 N N . LEU A 1 73 ? 3.194 0.647 -9.409 1.00 89.31 73 LEU A N 1
ATOM 548 C CA . LEU A 1 73 ? 2.974 0.092 -10.741 1.00 89.31 73 LEU A CA 1
ATOM 549 C C . LEU A 1 73 ? 4.256 -0.561 -11.242 1.00 89.31 73 LEU A C 1
ATOM 551 O O . LEU A 1 73 ? 5.316 0.060 -11.210 1.00 89.31 73 LEU A O 1
ATOM 555 N N . ASP A 1 74 ? 4.137 -1.798 -11.711 1.00 85.94 74 ASP A N 1
ATOM 556 C CA . ASP A 1 74 ? 5.209 -2.498 -12.406 1.00 85.94 74 ASP A CA 1
ATOM 557 C C . ASP A 1 74 ? 5.518 -1.809 -13.742 1.00 85.94 74 ASP A C 1
ATOM 559 O O . ASP A 1 74 ? 4.626 -1.606 -14.575 1.00 85.94 74 ASP A O 1
ATOM 563 N N . GLY A 1 75 ? 6.795 -1.479 -13.949 1.00 74.38 75 GLY A N 1
ATOM 564 C CA . GLY A 1 75 ? 7.283 -0.784 -15.140 1.00 74.38 75 GLY A CA 1
ATOM 565 C C . GLY A 1 75 ? 7.204 -1.615 -16.424 1.00 74.38 75 GLY A C 1
ATOM 566 O O . GLY A 1 75 ? 7.242 -1.051 -17.517 1.00 74.38 75 GLY A O 1
ATOM 567 N N . LYS A 1 76 ? 7.078 -2.945 -16.323 1.00 74.31 76 LYS A N 1
ATOM 568 C CA . LYS A 1 76 ? 7.018 -3.840 -17.487 1.00 74.31 76 LYS A CA 1
ATOM 569 C C . LYS A 1 76 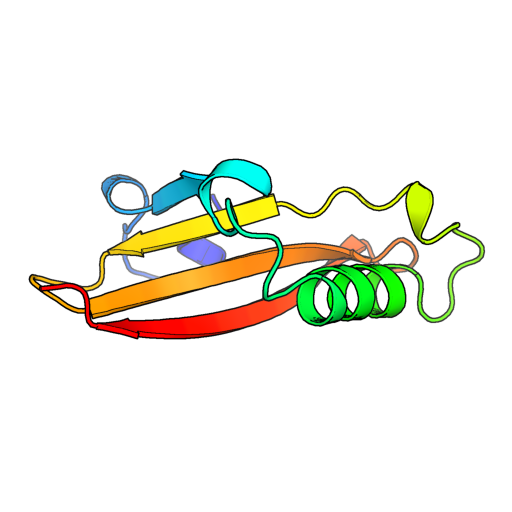? 5.594 -4.106 -17.970 1.00 74.31 76 LYS A C 1
ATOM 571 O O . LYS A 1 76 ? 5.331 -4.040 -19.169 1.00 74.31 76 LYS A O 1
ATOM 576 N N . GLY A 1 77 ? 4.701 -4.477 -17.055 1.00 68.81 77 GLY A N 1
ATOM 577 C CA . GLY A 1 77 ? 3.354 -4.959 -17.365 1.00 68.81 77 GLY A CA 1
ATOM 578 C C . GLY A 1 77 ? 2.223 -4.004 -16.991 1.00 68.81 77 GLY A C 1
ATOM 579 O O . GLY A 1 77 ? 1.068 -4.318 -17.272 1.00 68.81 77 GLY A O 1
ATOM 580 N N . GLY A 1 78 ? 2.515 -2.874 -16.332 1.00 77.81 78 GLY A N 1
ATOM 581 C CA . GLY A 1 78 ? 1.486 -1.965 -15.813 1.00 77.81 78 GLY A CA 1
ATOM 582 C C . GLY A 1 78 ? 0.605 -2.605 -14.734 1.00 77.81 78 GLY A C 1
ATOM 583 O O . GLY A 1 78 ? -0.515 -2.154 -14.489 1.00 77.81 78 GLY A O 1
ATOM 584 N N . LEU A 1 79 ? 1.088 -3.684 -14.115 1.00 86.19 79 LEU A N 1
ATOM 585 C CA . LEU A 1 79 ? 0.391 -4.397 -13.054 1.00 86.19 79 LEU A CA 1
ATOM 586 C C . LEU A 1 79 ? 0.586 -3.680 -11.720 1.00 86.19 79 LEU A C 1
ATOM 588 O O . LEU A 1 79 ? 1.610 -3.046 -11.477 1.00 86.19 79 LEU A O 1
ATOM 592 N N . VAL A 1 80 ? -0.395 -3.803 -10.832 1.00 89.00 80 VAL A N 1
ATOM 593 C CA . VAL A 1 80 ? -0.269 -3.293 -9.466 1.00 89.00 80 VAL A CA 1
ATOM 594 C C . VAL A 1 80 ? 0.506 -4.309 -8.636 1.00 89.00 80 VAL A C 1
ATOM 596 O O . VAL A 1 80 ? 0.077 -5.455 -8.495 1.00 89.00 80 VAL A O 1
ATOM 599 N N . VAL A 1 81 ? 1.621 -3.876 -8.058 1.00 91.25 81 VAL A N 1
ATOM 600 C CA . VAL A 1 81 ? 2.421 -4.654 -7.108 1.00 91.25 81 VAL A CA 1
ATOM 601 C C . VAL A 1 81 ? 2.459 -3.940 -5.767 1.00 91.25 81 VAL A C 1
ATOM 603 O O . VAL A 1 81 ? 2.350 -2.718 -5.694 1.00 91.25 81 VAL A O 1
ATOM 606 N N . GLY A 1 82 ? 2.589 -4.690 -4.680 1.00 92.06 82 GLY A N 1
ATOM 607 C CA . GLY A 1 82 ? 2.557 -4.074 -3.367 1.00 92.06 82 GLY A CA 1
ATOM 608 C C . GLY A 1 82 ? 2.371 -5.048 -2.226 1.00 92.06 82 GLY A C 1
ATOM 609 O O . GLY A 1 82 ? 2.427 -6.266 -2.393 1.00 92.06 82 GLY A O 1
ATOM 610 N N . LEU A 1 83 ? 2.123 -4.479 -1.056 1.00 91.94 83 LEU A N 1
ATOM 611 C CA . LEU A 1 83 ? 1.858 -5.212 0.171 1.00 91.94 83 LEU A CA 1
ATOM 612 C C . LEU A 1 83 ? 0.568 -4.723 0.822 1.00 91.94 83 LEU A C 1
ATOM 614 O O . LEU A 1 83 ? 0.217 -3.544 0.762 1.00 91.94 83 LEU A O 1
ATOM 618 N N . ARG A 1 84 ? -0.133 -5.670 1.445 1.00 91.69 84 ARG A N 1
ATOM 619 C CA . ARG A 1 84 ? -1.336 -5.444 2.242 1.00 91.69 84 ARG A CA 1
ATOM 620 C C . ARG A 1 84 ? -1.034 -5.828 3.681 1.00 91.69 84 ARG A C 1
ATOM 622 O O . ARG A 1 84 ? -0.643 -6.965 3.941 1.00 91.69 84 ARG A O 1
ATOM 629 N N . ALA A 1 85 ? -1.274 -4.912 4.605 1.00 90.69 85 ALA A N 1
ATOM 630 C CA . ALA A 1 85 ? -1.181 -5.153 6.035 1.00 90.69 85 ALA A CA 1
ATOM 631 C C . ALA A 1 85 ? -2.550 -4.948 6.686 1.00 90.69 85 ALA A C 1
ATOM 633 O O . ALA A 1 85 ? -3.280 -4.024 6.339 1.00 90.69 85 ALA A O 1
ATOM 634 N N . LYS A 1 86 ? -2.905 -5.818 7.630 1.00 91.19 86 LYS A N 1
ATOM 635 C CA . LYS A 1 86 ? -4.122 -5.686 8.437 1.00 91.19 86 LYS A CA 1
ATOM 636 C C . LYS A 1 86 ? -3.730 -5.205 9.822 1.00 91.19 86 LYS A C 1
ATOM 638 O O . LYS A 1 86 ? -2.811 -5.768 10.413 1.00 91.19 86 LYS A O 1
ATOM 643 N N . ALA A 1 87 ? -4.432 -4.205 10.329 1.00 88.00 87 ALA A N 1
ATOM 644 C CA . ALA A 1 87 ? -4.192 -3.643 11.646 1.00 88.00 87 ALA A CA 1
ATOM 645 C C . ALA A 1 87 ? -5.508 -3.416 12.400 1.00 88.00 87 ALA A C 1
ATOM 647 O O . ALA A 1 87 ? -6.598 -3.418 11.821 1.00 88.00 87 ALA A O 1
ATOM 648 N N . ILE A 1 88 ? -5.380 -3.267 13.716 1.00 87.75 88 ILE A N 1
ATOM 649 C CA . ILE A 1 88 ? -6.464 -2.889 14.615 1.00 87.75 88 ILE A CA 1
ATOM 650 C C . ILE A 1 88 ? -6.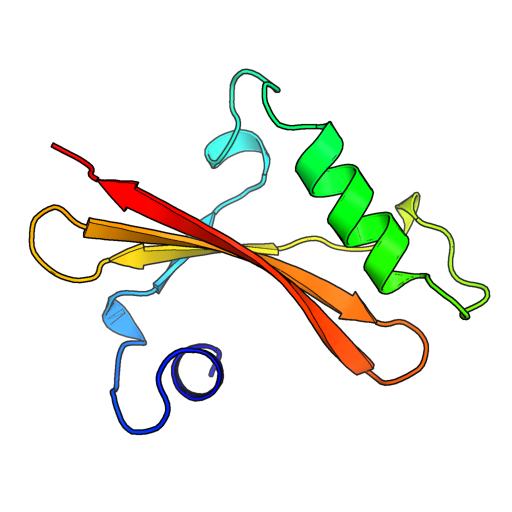113 -1.520 15.187 1.00 87.75 88 ILE A C 1
ATOM 652 O O . ILE A 1 88 ? -5.022 -1.350 15.727 1.00 87.75 88 ILE A O 1
ATOM 656 N N . GLU A 1 89 ? -7.029 -0.570 15.057 1.00 81.75 89 GLU A N 1
ATOM 657 C CA . GLU A 1 89 ? -6.935 0.770 15.633 1.00 81.75 89 GLU A CA 1
ATOM 658 C C . GLU A 1 89 ? -8.006 0.898 16.721 1.00 81.75 89 GLU A C 1
ATOM 660 O O . GLU A 1 89 ? -9.113 0.378 16.571 1.00 81.75 89 GLU A O 1
ATOM 665 N N . SER A 1 90 ? -7.643 1.486 17.861 1.00 68.25 90 SER A N 1
ATOM 666 C CA . SER A 1 90 ? -8.486 1.621 19.060 1.00 68.25 90 SER A CA 1
ATOM 667 C C . SER A 1 90 ? -8.603 3.076 19.471 1.00 68.25 90 SER A C 1
ATOM 669 O O . SER A 1 90 ? -7.587 3.790 19.317 1.00 68.25 90 SER A O 1
#

Secondary structure (DSSP, 8-state):
-HHHHHSTTS--GGGEEEE-HHHH-TT---HHHHHHHHHHHHTTSS--GGG---EEEEEE-SSSEEEEEEEEE-TTT--EEEEEEEEE--

Foldseek 3Di:
DVCCVVPNPDPQVVQKDKDDPCRVCVPCPPVVQLQVQLCVQCPPHPDDSVPWDWIWIWGDDPDFKIKIWTWTARPPPRDITTDIDIDGHD

Organism: NCBI:txid138278

InterPro domains:
  IPR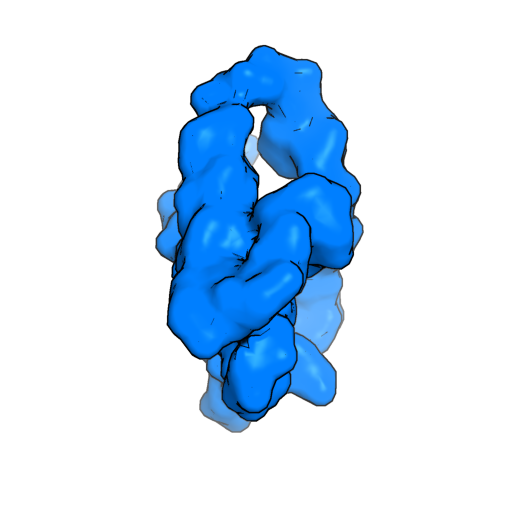056539 NuiA-like [PF23151] (14-88)
  IPR056539 NuiA-like [PTHR42093] (2-90)